Protein AF-A0A3P7ECS1-F1 (afdb_monomer_lite)

Organism: Wuchereria bancrofti (NCBI:txid6293)

InterPro domains:
  IPR002219 Protein kinase C-like, phorbol ester/diacylglycerol-binding domain [PF00130] (41-89)
  IPR002219 Protein kinase C-like, phorbol ester/diacylglycerol-binding domain [PS50081] (1-27)
  IPR002219 Protein kinase C-like, phorbol ester/diacylglycerol-binding domain [PS50081] (40-88)
  IPR002219 Protein kinase C-like, phorbol ester/diacylglycerol-binding domain [SM00109] (41-88)
  IPR046349 C1-like domain superfamily [SSF57889] (3-28)
  IPR046349 C1-like domain superfamily [SSF57889] (37-89)

Sequence (103 aa):
MLTQGYACEVCNFICHDKCKKTVVSFCSGVALQLIKNPVAHTWSEPSHIKRRFCCVCRKKTDDSVAVECEVCEYYVHVDCHDLAVSDCKEAATYVSNLDKTVQ

Structure (mmCIF, N/CA/C/O backbone):
data_AF-A0A3P7ECS1-F1
#
_entry.id   AF-A0A3P7ECS1-F1
#
loop_
_atom_site.group_PDB
_atom_site.id
_atom_site.type_symbol
_atom_site.label_atom_id
_atom_site.label_alt_id
_atom_site.label_comp_id
_atom_site.label_asym_id
_atom_site.label_entity_id
_atom_site.label_seq_id
_atom_site.pdbx_PDB_ins_code
_atom_site.Cartn_x
_atom_site.Cartn_y
_atom_site.Cartn_z
_atom_site.occupancy
_atom_site.B_iso_or_equiv
_atom_site.auth_seq_id
_atom_site.auth_comp_id
_atom_site.auth_asym_id
_atom_site.auth_atom_id
_atom_site.pdbx_PDB_model_num
ATOM 1 N N . MET A 1 1 ? -3.578 -23.800 -18.119 1.00 44.41 1 MET A N 1
ATOM 2 C CA . MET A 1 1 ? -4.142 -23.849 -16.752 1.00 44.41 1 MET A CA 1
ATOM 3 C C . MET A 1 1 ? -3.203 -23.092 -15.825 1.00 44.41 1 MET A C 1
ATOM 5 O O . MET A 1 1 ? -2.221 -23.707 -15.481 1.00 44.41 1 MET A O 1
ATOM 9 N N . LEU A 1 2 ? -3.392 -21.804 -15.510 1.00 48.00 2 LEU A N 1
ATOM 10 C CA . LEU A 1 2 ? -2.535 -21.002 -14.595 1.00 48.00 2 LEU A CA 1
ATOM 11 C C . LEU A 1 2 ? -3.109 -19.565 -14.597 1.00 48.00 2 LEU A C 1
ATOM 13 O O . LEU A 1 2 ? -3.208 -19.004 -15.677 1.00 48.00 2 LEU A O 1
ATOM 17 N N . THR A 1 3 ? -3.530 -18.890 -13.530 1.00 54.12 3 THR A N 1
ATOM 18 C CA . THR A 1 3 ? -3.682 -19.159 -12.093 1.00 54.12 3 THR A CA 1
ATOM 19 C C . THR A 1 3 ? -4.926 -18.370 -11.635 1.00 54.12 3 THR A C 1
ATOM 21 O O . THR A 1 3 ? -5.162 -17.266 -12.121 1.00 54.12 3 THR A O 1
ATOM 24 N N . GLN A 1 4 ? -5.761 -18.919 -10.744 1.00 71.69 4 GLN A N 1
ATOM 25 C CA . GLN A 1 4 ? -6.878 -18.171 -10.143 1.00 71.69 4 GLN A CA 1
ATOM 26 C C . GLN A 1 4 ? -6.301 -17.082 -9.222 1.00 71.69 4 GLN A C 1
ATOM 28 O O . GLN A 1 4 ? -5.892 -17.347 -8.091 1.00 71.69 4 GLN A O 1
ATOM 33 N N . GLY A 1 5 ? -6.166 -15.870 -9.753 1.00 86.00 5 GLY A N 1
ATOM 34 C CA . GLY A 1 5 ? -5.793 -14.676 -9.002 1.00 86.00 5 GLY A CA 1
ATOM 35 C C . GLY A 1 5 ? -7.008 -13.797 -8.725 1.00 86.00 5 GLY A C 1
ATOM 36 O O . GLY A 1 5 ? -8.044 -13.930 -9.372 1.00 86.00 5 GLY A O 1
ATOM 37 N N . TYR A 1 6 ? -6.859 -12.872 -7.783 1.00 89.88 6 TYR A N 1
ATOM 38 C CA . TYR A 1 6 ? -7.795 -11.768 -7.602 1.00 89.88 6 TYR A CA 1
ATOM 39 C C . TYR A 1 6 ? -7.219 -10.516 -8.241 1.00 89.88 6 TYR A C 1
ATOM 41 O O . TYR A 1 6 ? -6.041 -10.212 -8.041 1.00 89.88 6 TYR A O 1
ATOM 49 N N . ALA A 1 7 ? -8.066 -9.782 -8.952 1.00 90.81 7 ALA A N 1
ATOM 50 C CA . ALA A 1 7 ? -7.790 -8.434 -9.414 1.00 90.81 7 ALA A CA 1
ATOM 51 C C . ALA A 1 7 ? -8.767 -7.476 -8.724 1.00 90.81 7 ALA A C 1
ATOM 53 O O . ALA A 1 7 ? -9.969 -7.730 -8.691 1.00 90.81 7 ALA A O 1
ATOM 54 N N . CYS A 1 8 ? -8.257 -6.394 -8.141 1.00 90.81 8 CYS A N 1
ATOM 55 C CA . CYS A 1 8 ? -9.110 -5.323 -7.635 1.00 90.81 8 CYS A CA 1
ATOM 56 C C . CYS A 1 8 ? -9.640 -4.491 -8.809 1.00 90.81 8 CYS A C 1
ATOM 58 O O . CYS A 1 8 ? -8.843 -3.902 -9.529 1.00 90.81 8 CYS A O 1
ATOM 60 N N . GLU A 1 9 ? -10.958 -4.371 -8.957 1.00 89.38 9 GLU A N 1
ATOM 61 C CA . GLU A 1 9 ? -11.591 -3.606 -10.049 1.00 89.38 9 GLU A CA 1
ATOM 62 C C 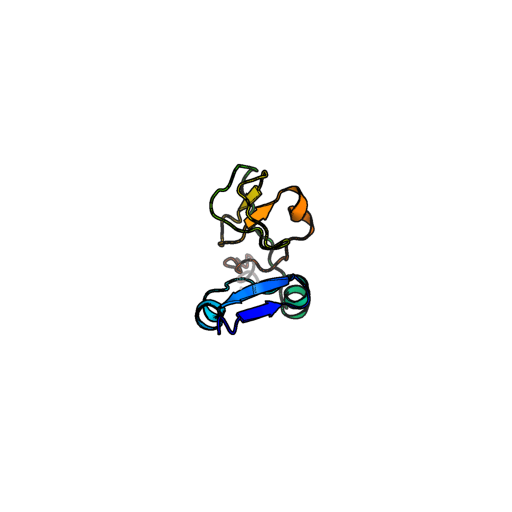. GLU A 1 9 ? -11.336 -2.088 -9.978 1.00 89.38 9 GLU A C 1
ATOM 64 O O . GLU A 1 9 ? -11.556 -1.376 -10.952 1.00 89.38 9 GLU A O 1
ATOM 69 N N . VAL A 1 10 ? -10.851 -1.584 -8.837 1.00 87.00 10 VAL A N 1
ATOM 70 C CA . VAL A 1 10 ? -10.611 -0.149 -8.613 1.00 87.00 10 VAL A CA 1
ATOM 71 C C . VAL A 1 10 ? -9.147 0.224 -8.856 1.00 87.00 10 VAL A C 1
ATOM 73 O O . VAL A 1 10 ? -8.858 1.096 -9.668 1.00 87.00 10 VAL A O 1
ATOM 76 N N . CYS A 1 11 ? -8.202 -0.427 -8.166 1.00 86.50 11 CYS A N 1
ATOM 77 C CA . CYS A 1 11 ? -6.770 -0.111 -8.292 1.00 86.50 11 CYS A CA 1
ATOM 78 C C . CYS A 1 11 ? -5.990 -1.079 -9.192 1.00 86.50 11 CYS A C 1
ATOM 80 O O . CYS A 1 11 ? -4.774 -0.943 -9.310 1.00 86.50 11 CYS A O 1
ATOM 82 N N . ASN A 1 12 ? -6.653 -2.074 -9.794 1.00 87.50 12 ASN A N 1
ATOM 83 C CA . ASN A 1 12 ? -6.042 -3.109 -10.637 1.00 87.50 12 ASN A CA 1
ATOM 84 C C . ASN A 1 12 ? -4.904 -3.892 -9.960 1.00 87.50 12 ASN A C 1
ATOM 86 O O . ASN A 1 12 ? -4.065 -4.492 -10.629 1.00 87.50 12 ASN A O 1
ATOM 90 N N . PHE A 1 13 ? -4.869 -3.917 -8.625 1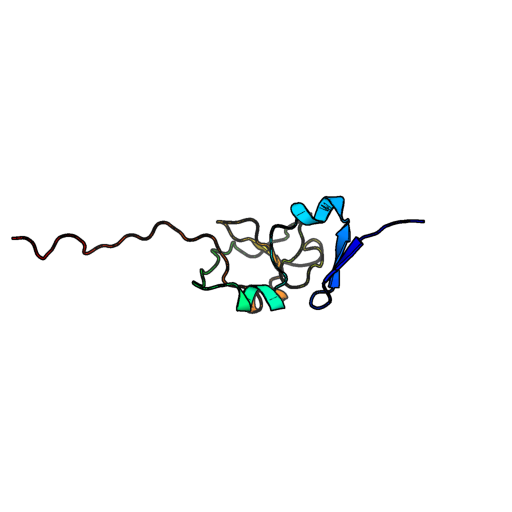.00 88.88 13 PHE A N 1
ATOM 91 C CA . PHE A 1 13 ? -3.923 -4.747 -7.890 1.00 88.88 13 PHE A CA 1
ATOM 92 C C . PHE A 1 13 ? -4.240 -6.227 -8.118 1.00 88.88 13 PHE A C 1
ATOM 94 O O . PHE A 1 13 ? -5.358 -6.668 -7.842 1.00 88.88 13 PHE A O 1
ATOM 101 N N . ILE A 1 14 ? -3.249 -6.981 -8.594 1.00 89.81 14 ILE A N 1
ATOM 102 C CA . ILE A 1 14 ? -3.362 -8.415 -8.868 1.00 89.81 14 ILE A CA 1
ATOM 103 C C . ILE A 1 14 ? -2.576 -9.183 -7.808 1.00 89.81 14 ILE A C 1
ATOM 105 O O . ILE A 1 14 ? -1.395 -8.920 -7.583 1.00 89.81 14 ILE A O 1
ATOM 109 N N . CYS A 1 15 ? -3.209 -10.174 -7.185 1.00 89.50 15 CYS A N 1
ATOM 110 C CA . CYS A 1 15 ? -2.533 -11.102 -6.283 1.00 89.50 15 CYS A CA 1
ATOM 111 C C . CYS A 1 15 ? -2.995 -12.541 -6.511 1.00 89.50 15 CYS A C 1
ATOM 113 O O . CYS A 1 15 ? -4.108 -12.800 -6.966 1.00 89.50 15 CYS A O 1
ATOM 115 N N . HIS A 1 16 ? -2.134 -13.499 -6.175 1.00 91.56 16 HIS A N 1
ATOM 116 C CA . HIS A 1 16 ? -2.542 -14.899 -6.114 1.00 91.56 16 HIS A CA 1
ATOM 117 C C . HIS A 1 16 ? -3.531 -15.111 -4.967 1.00 91.56 16 HIS A C 1
ATOM 119 O O . HIS A 1 16 ? -3.359 -14.508 -3.908 1.00 91.56 16 HIS A O 1
ATOM 125 N N . ASP A 1 17 ? -4.458 -16.056 -5.117 1.00 90.19 17 ASP A N 1
ATOM 126 C CA . ASP A 1 17 ? -5.355 -16.474 -4.032 1.00 90.19 17 ASP A CA 1
ATOM 127 C C . ASP A 1 17 ? -4.584 -16.797 -2.731 1.00 90.19 17 ASP A C 1
ATOM 129 O O . ASP A 1 17 ? -4.810 -16.187 -1.685 1.00 90.19 17 ASP A O 1
ATOM 133 N N . LYS A 1 18 ? -3.516 -17.605 -2.824 1.00 89.69 18 LYS A N 1
ATOM 134 C CA . LYS A 1 18 ? -2.634 -17.930 -1.682 1.00 89.69 18 LYS A CA 1
ATOM 135 C C . LYS A 1 18 ? -1.963 -16.716 -1.015 1.00 89.69 18 LYS A C 1
ATOM 137 O O . LYS A 1 18 ? -1.604 -16.787 0.160 1.00 89.69 18 LYS A O 1
ATOM 142 N N . CYS A 1 19 ? -1.753 -15.630 -1.763 1.00 90.38 19 CYS A N 1
ATOM 143 C CA . CYS A 1 19 ? -1.092 -14.409 -1.295 1.00 90.38 19 CYS A CA 1
ATOM 144 C C . CYS A 1 19 ? -2.095 -13.347 -0.822 1.00 90.38 19 CYS A C 1
ATOM 146 O O . CYS A 1 19 ? -1.680 -12.365 -0.222 1.00 90.38 19 CYS A O 1
ATOM 148 N N . LYS A 1 20 ? -3.406 -13.521 -1.038 1.00 88.31 20 LYS A N 1
ATOM 149 C CA . LYS A 1 20 ? -4.426 -12.525 -0.670 1.00 88.31 20 LYS A CA 1
ATOM 150 C C . LYS A 1 20 ? -4.342 -12.114 0.803 1.00 88.31 20 LYS A C 1
ATOM 152 O O . LYS A 1 20 ? -4.426 -10.934 1.122 1.00 88.31 20 LYS A O 1
ATOM 157 N N . LYS A 1 21 ? -4.102 -13.078 1.698 1.00 88.31 21 LYS A N 1
ATOM 158 C CA . LYS A 1 21 ? -3.956 -12.847 3.147 1.00 88.31 21 LYS A CA 1
ATOM 159 C C . LYS A 1 21 ? -2.697 -12.069 3.554 1.00 88.31 21 LYS A C 1
ATOM 161 O O . LYS A 1 21 ? -2.588 -11.687 4.710 1.00 88.31 21 LYS A O 1
ATOM 166 N N . THR A 1 22 ? -1.735 -11.882 2.647 1.00 88.44 22 THR A N 1
ATOM 167 C CA . THR A 1 22 ? -0.500 -11.125 2.914 1.00 88.44 22 THR A CA 1
ATOM 168 C C . THR A 1 22 ? -0.601 -9.670 2.454 1.00 88.44 22 THR A C 1
ATOM 170 O O . THR A 1 22 ? 0.380 -8.938 2.532 1.00 88.44 22 THR A O 1
ATOM 173 N N . VAL A 1 23 ? -1.749 -9.250 1.916 1.00 87.12 23 VAL A N 1
ATOM 174 C CA . VAL A 1 23 ? -1.993 -7.868 1.495 1.00 87.12 23 VAL A CA 1
ATOM 175 C C . VAL A 1 23 ? -2.353 -7.048 2.730 1.00 87.12 23 VAL A C 1
ATOM 177 O O . VAL A 1 23 ? -3.398 -7.266 3.334 1.00 87.12 23 VAL A O 1
ATOM 180 N N . VAL A 1 24 ? -1.477 -6.118 3.105 1.00 81.94 24 VAL A N 1
ATOM 181 C CA . VAL A 1 24 ? -1.573 -5.368 4.372 1.00 81.94 24 VAL A CA 1
ATOM 182 C C . VAL A 1 24 ? -2.306 -4.029 4.263 1.00 81.94 24 VAL A C 1
ATOM 184 O O . VAL A 1 24 ? -2.593 -3.415 5.281 1.00 81.94 24 VAL A O 1
ATOM 187 N N . SER A 1 25 ? -2.630 -3.571 3.050 1.00 84.81 25 SER A N 1
ATOM 188 C CA . SER A 1 25 ? -3.348 -2.309 2.819 1.00 84.81 25 SER A CA 1
ATOM 189 C C . SER A 1 25 ? -4.555 -2.511 1.912 1.00 84.81 25 SER A C 1
ATOM 191 O O . SER A 1 25 ? -4.454 -3.132 0.849 1.00 84.81 25 SER A O 1
ATOM 193 N N . PHE A 1 26 ? -5.690 -1.930 2.298 1.00 88.62 26 PHE A N 1
ATOM 194 C CA . PHE A 1 26 ? -6.890 -1.903 1.466 1.00 88.62 26 PHE A CA 1
ATOM 195 C C . PHE A 1 26 ? -6.666 -1.081 0.195 1.00 88.62 26 PHE A C 1
ATOM 197 O O . PHE A 1 26 ? -5.816 -0.193 0.141 1.00 88.62 26 PHE A O 1
ATOM 204 N N . CYS A 1 27 ? -7.443 -1.371 -0.851 1.00 90.44 27 CYS A N 1
ATOM 205 C CA . CYS A 1 27 ? -7.520 -0.494 -2.015 1.00 90.44 27 CYS A CA 1
ATOM 206 C C . CYS A 1 27 ? -7.897 0.921 -1.559 1.00 90.44 27 CYS A C 1
ATOM 208 O O . CYS A 1 27 ? -8.872 1.064 -0.825 1.00 90.44 27 CYS A O 1
ATOM 210 N N . SER A 1 28 ? -7.187 1.951 -2.025 1.00 85.81 28 SER A N 1
ATOM 211 C CA . SER A 1 28 ? -7.400 3.338 -1.596 1.00 85.81 28 SER A CA 1
ATOM 212 C C . SER A 1 28 ? -8.845 3.809 -1.804 1.00 85.81 28 SER A C 1
ATOM 214 O O . SER A 1 28 ? -9.392 4.499 -0.952 1.00 85.81 28 SER A O 1
ATOM 216 N N . GLY A 1 29 ? -9.508 3.357 -2.878 1.00 85.44 29 GLY A N 1
ATOM 217 C CA . GLY A 1 29 ? -10.916 3.684 -3.137 1.00 85.44 29 GLY A CA 1
ATOM 218 C C . GLY A 1 29 ? -11.912 3.037 -2.166 1.00 85.44 29 GLY A C 1
ATOM 219 O O . GLY A 1 29 ? -12.987 3.581 -1.950 1.00 85.44 29 GLY A O 1
ATOM 220 N N . VAL A 1 30 ? -11.557 1.903 -1.554 1.00 88.94 30 VAL A N 1
ATOM 221 C CA . VAL A 1 30 ? -12.386 1.230 -0.535 1.00 88.94 30 VAL A CA 1
ATOM 222 C C . VAL A 1 30 ? -12.000 1.692 0.871 1.00 88.94 30 VAL A C 1
ATOM 224 O O . VAL A 1 30 ? -12.869 1.876 1.718 1.00 88.94 30 VAL A O 1
ATOM 227 N N . ALA A 1 31 ? -10.707 1.916 1.118 1.00 90.12 31 ALA A N 1
ATOM 228 C CA . ALA A 1 31 ? -10.161 2.290 2.419 1.00 90.12 31 ALA A CA 1
ATOM 229 C C . ALA A 1 31 ? -10.852 3.533 2.996 1.00 90.12 31 ALA A C 1
ATOM 231 O O . ALA A 1 31 ? -11.245 3.525 4.159 1.00 90.12 31 ALA A O 1
ATOM 232 N N . LEU A 1 32 ? -11.108 4.545 2.159 1.00 86.94 32 LEU A N 1
ATOM 233 C CA . LEU A 1 32 ? -11.790 5.782 2.559 1.00 86.94 32 LEU A CA 1
ATOM 234 C C . LEU A 1 32 ? -13.185 5.558 3.169 1.00 86.94 32 LEU A C 1
ATOM 236 O O . LEU A 1 32 ? -13.616 6.356 3.991 1.00 86.94 32 LEU A O 1
ATOM 240 N N . GLN A 1 33 ? -13.883 4.478 2.805 1.00 89.38 33 GLN A N 1
ATOM 241 C CA . GLN A 1 33 ? -15.205 4.147 3.357 1.00 89.38 33 GLN A CA 1
ATOM 242 C C . GLN A 1 33 ? -15.127 3.327 4.653 1.00 89.38 33 GLN A C 1
ATOM 244 O O . GLN A 1 33 ? -16.106 3.238 5.392 1.00 89.38 33 GLN A O 1
ATOM 249 N N . LEU A 1 34 ? -13.983 2.691 4.914 1.00 89.88 34 LEU A N 1
ATOM 250 C CA . LEU A 1 34 ? -13.779 1.814 6.069 1.00 89.88 34 LEU A CA 1
ATOM 251 C C . LEU A 1 34 ? -13.179 2.553 7.273 1.00 89.88 34 LEU A C 1
ATOM 253 O O . LEU A 1 34 ? -13.310 2.089 8.407 1.00 89.88 34 LEU A O 1
ATOM 257 N N . ILE A 1 35 ? -12.527 3.692 7.042 1.00 89.94 35 ILE A N 1
ATOM 258 C CA . ILE A 1 35 ? -11.853 4.472 8.081 1.00 89.94 35 ILE A CA 1
ATOM 259 C C . ILE A 1 35 ? -12.879 5.275 8.875 1.00 89.94 35 ILE A C 1
ATOM 261 O O . ILE A 1 35 ? -13.544 6.162 8.348 1.00 89.94 35 ILE A O 1
ATOM 265 N N . LYS A 1 36 ? -12.984 4.971 10.171 1.00 89.75 36 LYS A N 1
ATOM 266 C CA . LYS A 1 36 ? -13.843 5.710 11.110 1.00 89.75 36 LYS A CA 1
ATOM 267 C C . LYS A 1 36 ? -13.114 6.858 11.800 1.00 89.75 36 LYS A C 1
ATOM 269 O O . LYS A 1 36 ? -13.726 7.881 12.077 1.00 89.75 36 LYS A O 1
ATOM 274 N N . ASN A 1 37 ? -11.829 6.665 12.084 1.00 90.44 37 ASN A N 1
ATOM 275 C CA . ASN A 1 37 ? -10.970 7.648 12.725 1.00 90.44 37 ASN A CA 1
ATOM 276 C C . ASN A 1 37 ? -9.713 7.827 11.862 1.00 90.44 37 ASN A C 1
ATOM 278 O O . ASN A 1 37 ? -8.859 6.941 11.869 1.00 90.44 37 ASN A O 1
ATOM 282 N N . PRO A 1 38 ? -9.626 8.888 11.045 1.00 92.50 38 PRO A N 1
ATOM 283 C CA . PRO A 1 38 ? -8.475 9.096 10.183 1.00 92.50 38 PRO A CA 1
ATOM 284 C C . PRO A 1 38 ? -7.238 9.450 11.013 1.00 92.50 38 PRO A C 1
ATOM 286 O O . PRO A 1 38 ? -7.249 10.411 11.782 1.00 92.50 38 PRO A O 1
ATOM 289 N N . VAL A 1 39 ? -6.155 8.703 10.815 1.00 93.19 39 VAL A N 1
ATOM 290 C CA . VAL A 1 39 ? -4.868 8.925 11.483 1.00 93.19 39 VAL A CA 1
ATOM 291 C C . VAL A 1 39 ? -3.818 9.226 10.429 1.00 93.19 39 VAL A C 1
ATOM 293 O O . VAL A 1 39 ? -3.592 8.439 9.507 1.00 93.19 39 VAL A O 1
ATOM 296 N N . ALA A 1 40 ? -3.177 10.384 10.560 1.00 93.81 40 ALA A N 1
ATOM 297 C CA . ALA A 1 40 ? -2.114 10.789 9.656 1.00 93.81 40 ALA A CA 1
ATOM 298 C C . ALA A 1 40 ? -0.881 9.886 9.807 1.00 93.81 40 ALA A C 1
ATOM 300 O O . ALA A 1 40 ? -0.536 9.440 10.902 1.00 93.81 40 ALA A O 1
ATOM 301 N N . HIS A 1 41 ? -0.204 9.643 8.690 1.00 95.31 41 HIS A N 1
ATOM 302 C CA . HIS A 1 41 ? 1.095 8.979 8.668 1.00 95.31 41 HIS A CA 1
ATOM 303 C C . HIS A 1 41 ? 2.203 9.946 9.098 1.00 95.31 41 HIS A C 1
ATOM 305 O O . HIS A 1 41 ? 2.126 11.148 8.840 1.00 95.31 41 HIS A O 1
ATOM 311 N N . THR A 1 42 ? 3.253 9.407 9.712 1.00 95.31 42 THR A N 1
ATOM 312 C CA . THR A 1 42 ? 4.486 10.145 10.016 1.00 95.31 42 THR A CA 1
ATOM 313 C C . THR A 1 42 ? 5.484 9.851 8.909 1.00 95.31 42 THR A C 1
ATOM 315 O O . THR A 1 42 ? 6.042 8.761 8.879 1.00 95.31 42 THR A O 1
ATOM 31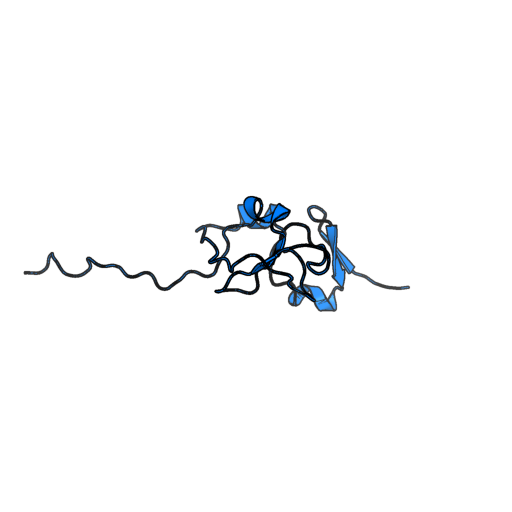8 N N . TRP A 1 43 ? 5.647 10.765 7.958 1.00 96.88 43 TRP A N 1
ATOM 319 C CA . TRP A 1 43 ? 6.454 10.520 6.763 1.00 96.88 43 TRP A CA 1
ATOM 320 C C . TRP A 1 43 ? 7.944 10.762 6.998 1.00 96.88 43 TRP A C 1
ATOM 322 O O . TRP A 1 43 ? 8.318 11.735 7.647 1.00 96.88 43 TRP A O 1
ATOM 332 N N . SER A 1 44 ? 8.769 9.908 6.399 1.00 97.44 44 SER A N 1
ATOM 333 C CA . SER A 1 44 ? 10.207 10.110 6.257 1.00 97.44 44 SER A CA 1
ATOM 334 C C . SER A 1 44 ? 10.525 11.261 5.297 1.00 97.44 44 SER A C 1
ATOM 336 O O . SER A 1 44 ? 9.694 11.676 4.484 1.00 97.44 44 SER A O 1
ATOM 338 N N . GLU A 1 45 ? 11.792 11.674 5.279 1.00 98.06 45 GLU A N 1
ATOM 339 C CA . GLU A 1 45 ? 12.326 12.471 4.173 1.00 98.06 45 GLU A CA 1
ATOM 340 C C . GLU A 1 45 ? 12.242 11.695 2.835 1.00 98.06 45 GLU A C 1
ATOM 342 O O . GLU A 1 45 ? 12.380 10.461 2.822 1.00 98.06 45 GLU A O 1
ATOM 347 N N . PRO A 1 46 ? 12.040 12.383 1.693 1.00 98.06 46 PRO A N 1
ATOM 348 C CA . PRO A 1 46 ? 12.012 11.751 0.375 1.00 98.06 46 PRO A CA 1
ATOM 349 C C . PRO A 1 46 ? 13.327 11.046 0.019 1.00 98.06 46 PRO A C 1
ATOM 351 O O . PRO A 1 46 ? 14.408 11.631 0.087 1.00 98.06 46 PRO A O 1
ATOM 354 N N . SER A 1 47 ? 13.250 9.787 -0.421 1.00 97.69 47 SER A N 1
ATOM 355 C CA . SER A 1 47 ? 14.423 9.000 -0.819 1.00 97.69 47 SER A CA 1
ATOM 356 C C . SER A 1 47 ? 14.098 7.908 -1.849 1.00 97.69 47 SER A C 1
ATOM 358 O O . SER A 1 47 ? 12.947 7.694 -2.235 1.00 97.69 47 SER A O 1
ATOM 360 N N . HIS A 1 48 ? 15.122 7.203 -2.341 1.00 97.19 48 HIS A N 1
ATOM 361 C CA . HIS A 1 48 ? 14.938 6.047 -3.222 1.00 97.19 48 HIS A CA 1
ATOM 362 C C . HIS A 1 48 ? 14.696 4.767 -2.415 1.00 97.19 48 HIS A C 1
ATOM 364 O O . HIS A 1 48 ? 15.638 4.105 -1.972 1.00 97.19 48 HIS A O 1
ATOM 370 N N . ILE A 1 49 ? 13.428 4.380 -2.289 1.00 97.00 49 ILE A N 1
ATOM 371 C CA . ILE A 1 49 ? 13.010 3.182 -1.555 1.00 97.00 49 ILE A CA 1
ATOM 372 C C . ILE A 1 49 ? 12.884 2.009 -2.529 1.00 97.00 49 ILE A C 1
ATOM 374 O O . ILE A 1 49 ? 12.018 2.000 -3.402 1.00 97.00 49 ILE A O 1
ATOM 378 N N . LYS A 1 50 ? 13.736 0.990 -2.379 1.00 95.56 50 LYS A N 1
ATOM 379 C CA . LYS A 1 50 ? 13.758 -0.182 -3.272 1.00 95.56 50 LYS A CA 1
ATOM 380 C C . LYS A 1 50 ? 12.927 -1.344 -2.733 1.00 95.56 50 LYS A C 1
ATOM 382 O O . LYS A 1 50 ? 12.831 -1.549 -1.526 1.00 95.56 50 LYS A O 1
ATOM 387 N N . ARG A 1 51 ? 12.431 -2.194 -3.640 1.00 94.06 51 ARG A N 1
ATOM 388 C CA . ARG A 1 51 ? 11.709 -3.450 -3.349 1.00 94.06 51 ARG A CA 1
ATOM 389 C C . ARG A 1 51 ? 10.424 -3.230 -2.545 1.00 94.06 51 ARG A C 1
ATOM 391 O O . ARG A 1 51 ? 10.040 -4.075 -1.727 1.00 94.06 51 ARG A O 1
ATOM 398 N N . ARG A 1 52 ? 9.761 -2.100 -2.786 1.00 94.56 52 ARG A N 1
ATOM 399 C CA . ARG A 1 52 ? 8.448 -1.758 -2.236 1.00 94.56 52 ARG A CA 1
ATOM 400 C C . ARG A 1 52 ? 7.486 -1.378 -3.358 1.00 94.56 52 ARG A C 1
ATOM 402 O O . ARG A 1 52 ? 7.877 -1.201 -4.513 1.00 94.56 52 ARG A O 1
ATOM 409 N N . PHE A 1 53 ? 6.206 -1.325 -3.012 1.00 92.94 53 PHE A N 1
ATOM 410 C CA . PHE A 1 53 ? 5.134 -0.911 -3.908 1.00 92.94 53 PHE A CA 1
ATOM 411 C C . PHE A 1 53 ? 4.413 0.274 -3.285 1.00 92.94 53 PHE A C 1
ATOM 413 O O . PHE A 1 53 ? 4.103 0.248 -2.098 1.00 92.94 53 PHE A O 1
ATOM 420 N N . CYS A 1 54 ? 4.119 1.281 -4.098 1.00 95.00 54 CYS A N 1
ATOM 421 C CA . CYS A 1 54 ? 3.330 2.427 -3.682 1.00 95.00 54 CYS A CA 1
ATOM 422 C C . CYS A 1 54 ? 1.910 1.968 -3.307 1.00 95.00 54 CYS A C 1
ATOM 424 O O . CYS A 1 54 ? 1.223 1.340 -4.112 1.00 95.00 54 CYS A O 1
ATOM 426 N N . CYS A 1 55 ? 1.445 2.272 -2.097 1.00 93.00 55 CYS A N 1
ATOM 427 C CA . CYS A 1 55 ? 0.126 1.867 -1.601 1.00 93.00 55 CYS A CA 1
ATOM 428 C C . CYS A 1 55 ? -1.035 2.563 -2.330 1.00 93.00 55 CYS A C 1
ATOM 430 O O . CYS A 1 55 ? -2.156 2.055 -2.308 1.00 93.00 55 CYS A O 1
ATOM 432 N N . VAL A 1 56 ? -0.752 3.667 -3.029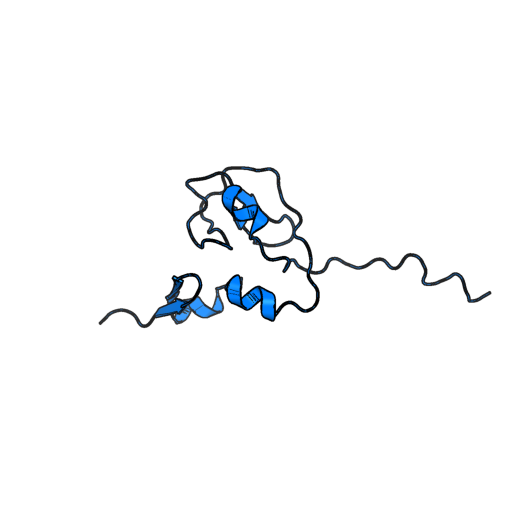 1.00 92.75 56 VAL A N 1
ATOM 433 C CA . VAL A 1 56 ? -1.709 4.386 -3.880 1.00 92.75 56 VAL A CA 1
ATOM 434 C C . VAL A 1 56 ? -1.767 3.757 -5.272 1.00 92.75 56 VAL A C 1
ATOM 436 O O . VAL A 1 56 ? -2.760 3.128 -5.630 1.00 92.75 56 VAL A O 1
ATOM 439 N N . CYS A 1 57 ? -0.694 3.873 -6.062 1.00 92.56 57 CYS A N 1
ATOM 440 C CA . CYS A 1 57 ? -0.715 3.477 -7.475 1.00 92.56 57 CYS A CA 1
ATOM 441 C C . CYS 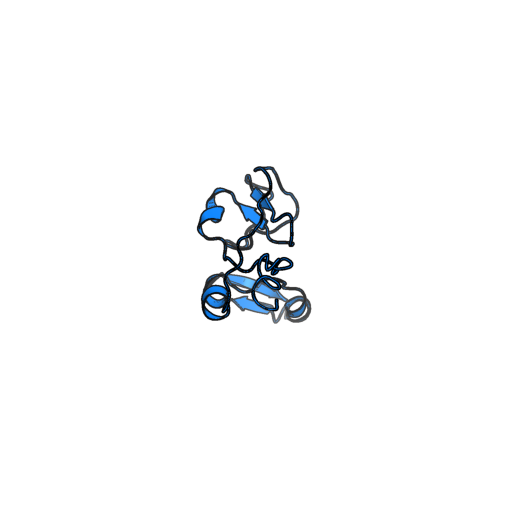A 1 57 ? -0.365 1.999 -7.718 1.00 92.56 57 CYS A C 1
ATOM 443 O O . CYS A 1 57 ? -0.470 1.520 -8.845 1.00 92.56 57 CYS A O 1
ATOM 445 N N . ARG A 1 58 ? 0.083 1.277 -6.680 1.00 91.44 58 ARG A N 1
ATOM 446 C CA . ARG A 1 58 ? 0.460 -0.150 -6.700 1.00 91.44 58 ARG A CA 1
ATOM 447 C C . ARG A 1 58 ? 1.617 -0.509 -7.641 1.00 91.44 58 ARG A C 1
ATOM 449 O O . ARG A 1 58 ? 1.921 -1.688 -7.806 1.00 91.44 58 ARG A O 1
ATOM 456 N N . LYS A 1 59 ? 2.312 0.484 -8.205 1.00 92.50 59 LYS A N 1
ATOM 457 C CA . LYS A 1 59 ? 3.568 0.310 -8.953 1.00 92.50 59 LYS A CA 1
ATOM 458 C C . LYS A 1 59 ? 4.763 0.254 -8.001 1.00 92.50 59 LYS A C 1
ATOM 460 O O . LYS A 1 59 ? 4.669 0.669 -6.846 1.00 92.50 59 LYS A O 1
ATOM 465 N N . LYS A 1 60 ? 5.889 -0.270 -8.488 1.00 95.25 60 LYS A N 1
ATOM 466 C CA . LYS A 1 60 ? 7.140 -0.326 -7.723 1.00 95.25 60 LYS A CA 1
ATOM 467 C C . LYS A 1 60 ? 7.638 1.078 -7.384 1.00 95.25 60 LYS A C 1
ATOM 469 O O . LYS A 1 60 ? 7.491 2.001 -8.182 1.00 95.25 60 LYS A O 1
ATOM 474 N N . THR A 1 61 ? 8.253 1.221 -6.218 1.00 96.69 61 THR A N 1
ATOM 475 C CA . THR A 1 61 ? 8.915 2.464 -5.789 1.00 96.69 61 THR A CA 1
ATOM 476 C C . THR A 1 61 ? 10.325 2.621 -6.358 1.00 96.69 61 THR A C 1
ATOM 478 O O . THR A 1 61 ? 10.902 3.690 -6.248 1.00 96.69 61 THR A O 1
ATOM 481 N N . ASP A 1 62 ? 10.857 1.585 -7.010 1.00 95.94 62 ASP A N 1
ATOM 482 C CA . ASP A 1 62 ? 12.241 1.528 -7.498 1.00 95.94 62 ASP A CA 1
ATOM 483 C C . ASP A 1 62 ? 12.602 2.655 -8.485 1.00 95.94 62 ASP A C 1
ATOM 485 O O . ASP A 1 62 ? 13.748 3.105 -8.504 1.00 95.94 62 ASP A O 1
ATOM 489 N N . ASP A 1 63 ? 11.632 3.110 -9.281 1.00 91.38 63 ASP A N 1
ATOM 490 C CA . ASP A 1 63 ? 11.857 4.003 -10.425 1.00 91.38 63 ASP A CA 1
ATOM 491 C C . ASP A 1 63 ? 11.622 5.491 -10.100 1.00 91.38 63 ASP A C 1
ATOM 493 O O . ASP A 1 63 ? 11.668 6.341 -10.989 1.00 91.38 63 ASP A O 1
ATOM 497 N N . SER A 1 64 ? 11.303 5.843 -8.851 1.00 95.94 64 SER A N 1
ATOM 498 C CA . SER A 1 64 ? 10.955 7.220 -8.468 1.00 95.94 64 SER A CA 1
ATOM 499 C C . SER A 1 64 ? 11.278 7.496 -7.000 1.00 95.94 64 SER A C 1
ATOM 501 O O . SER A 1 64 ? 11.526 6.579 -6.220 1.00 95.94 64 SER A O 1
ATOM 503 N N . VAL A 1 65 ? 11.291 8.770 -6.611 1.00 98.19 65 VAL A N 1
ATOM 504 C CA . VAL A 1 65 ? 11.450 9.148 -5.201 1.00 98.19 65 VAL A CA 1
ATOM 505 C C . VAL A 1 65 ? 10.165 8.804 -4.443 1.00 98.19 65 VAL A C 1
ATOM 507 O O . VAL A 1 65 ? 9.053 8.978 -4.952 1.00 98.19 65 VAL A O 1
ATOM 510 N N . ALA A 1 66 ? 10.319 8.287 -3.231 1.00 98.38 66 ALA A N 1
ATOM 511 C CA . ALA A 1 66 ? 9.235 7.854 -2.367 1.00 98.38 66 ALA A CA 1
ATOM 512 C C . ALA A 1 66 ? 9.475 8.298 -0.920 1.00 98.38 66 ALA A C 1
ATOM 514 O O . ALA A 1 66 ? 10.588 8.659 -0.540 1.00 98.38 66 ALA A O 1
ATOM 515 N N . VAL A 1 67 ? 8.416 8.243 -0.123 1.00 98.31 67 VAL A N 1
ATOM 516 C CA . VAL A 1 67 ? 8.447 8.399 1.333 1.00 98.31 67 VAL A CA 1
ATOM 517 C C . VAL A 1 67 ? 7.849 7.153 1.979 1.00 98.31 67 VAL A C 1
ATOM 519 O O . VAL A 1 67 ? 6.987 6.482 1.393 1.00 98.31 67 VAL A O 1
ATOM 522 N N . GLU A 1 68 ? 8.319 6.831 3.179 1.00 97.12 68 GLU A N 1
ATOM 523 C CA . GLU A 1 68 ? 7.743 5.785 4.021 1.00 97.12 68 GLU A CA 1
ATOM 524 C C . GLU A 1 68 ? 7.137 6.379 5.283 1.00 97.12 68 GLU A C 1
ATOM 526 O O . GLU A 1 68 ? 7.570 7.421 5.768 1.00 97.12 68 GLU A O 1
ATOM 531 N N . CYS A 1 69 ? 6.110 5.721 5.809 1.00 96.69 69 CYS A N 1
ATOM 532 C CA . CYS A 1 69 ? 5.636 6.020 7.146 1.00 96.69 69 CYS A CA 1
ATOM 533 C C . CYS A 1 69 ? 6.606 5.413 8.171 1.00 96.69 69 CYS A C 1
ATOM 535 O O . CYS A 1 69 ? 6.891 4.222 8.139 1.00 96.69 69 CYS A O 1
ATOM 537 N N . GLU A 1 70 ? 7.080 6.200 9.130 1.00 95.00 70 GLU A N 1
ATOM 538 C CA . GLU A 1 70 ? 8.004 5.745 10.178 1.00 95.00 70 GLU A CA 1
ATOM 539 C C . GLU A 1 70 ? 7.315 4.857 11.235 1.00 95.00 70 GLU A C 1
ATOM 541 O O . GLU A 1 70 ? 7.968 4.204 12.047 1.00 95.00 70 GLU A O 1
ATOM 546 N N . VAL A 1 71 ? 5.978 4.810 11.226 1.00 93.62 71 VAL A N 1
ATOM 547 C CA . VAL A 1 71 ? 5.152 4.064 12.193 1.00 93.62 71 VAL A CA 1
ATOM 548 C C . VAL A 1 71 ? 4.643 2.734 11.619 1.00 93.62 71 VAL A C 1
ATOM 550 O O . VAL A 1 71 ? 4.396 1.763 12.351 1.00 93.62 71 VAL A O 1
ATOM 553 N N . CYS A 1 72 ? 4.438 2.665 10.305 1.00 92.56 72 CYS A N 1
ATOM 554 C CA . CYS A 1 72 ? 3.861 1.499 9.644 1.00 92.56 72 CYS A CA 1
ATOM 555 C C . CYS A 1 72 ? 4.471 1.260 8.260 1.00 92.56 72 CYS A C 1
ATOM 557 O O . CYS A 1 72 ? 5.142 2.115 7.708 1.00 92.56 72 CYS A O 1
ATOM 559 N N . GLU A 1 73 ? 4.222 0.095 7.667 1.00 90.38 73 GLU A N 1
ATOM 560 C CA . GLU A 1 73 ? 4.800 -0.290 6.370 1.00 90.38 73 GLU A CA 1
ATOM 561 C C . GLU A 1 73 ? 4.055 0.343 5.173 1.00 90.38 73 GLU A C 1
ATOM 563 O O . GLU A 1 73 ? 3.712 -0.342 4.205 1.00 90.38 73 GLU A O 1
ATOM 568 N N . TYR A 1 74 ? 3.758 1.644 5.248 1.00 94.69 74 TYR A N 1
ATOM 569 C CA . TYR A 1 74 ? 3.081 2.393 4.189 1.00 94.69 74 TYR A CA 1
ATOM 570 C C . TYR A 1 74 ? 4.106 3.150 3.343 1.00 94.69 74 TYR A C 1
ATOM 572 O O . TYR A 1 74 ? 4.886 3.946 3.860 1.00 94.69 74 TYR A O 1
ATOM 580 N N . TYR A 1 75 ? 4.083 2.914 2.031 1.00 96.44 75 TYR A N 1
ATOM 581 C CA . TYR A 1 75 ? 5.033 3.482 1.074 1.00 96.44 75 TYR A CA 1
ATOM 582 C C . TYR A 1 75 ? 4.281 4.219 -0.024 1.00 96.44 75 TYR A C 1
ATOM 584 O O . TYR A 1 75 ? 3.317 3.687 -0.579 1.00 96.44 75 TYR A O 1
ATOM 592 N N . VAL A 1 76 ? 4.735 5.411 -0.394 1.00 96.81 76 VAL A N 1
ATOM 593 C CA . VAL A 1 76 ? 4.132 6.192 -1.482 1.00 96.81 76 VAL A CA 1
ATOM 594 C C . VAL A 1 76 ? 5.205 6.912 -2.271 1.00 96.81 76 VAL A C 1
ATOM 596 O O . VAL A 1 76 ? 6.161 7.433 -1.707 1.00 96.81 76 VAL A O 1
ATOM 599 N N . HIS A 1 77 ? 5.041 6.951 -3.593 1.00 98.12 77 HIS A N 1
ATOM 600 C CA . HIS A 1 77 ? 5.789 7.902 -4.415 1.00 98.12 77 HIS A CA 1
ATOM 601 C C . HIS A 1 77 ? 5.489 9.322 -3.947 1.00 98.12 77 HIS A C 1
ATOM 603 O O . HIS A 1 77 ? 4.359 9.594 -3.544 1.00 98.12 77 HIS A O 1
ATOM 609 N N . VAL A 1 78 ? 6.461 10.224 -4.069 1.00 98.19 78 VAL A N 1
ATOM 610 C CA . VAL A 1 78 ? 6.244 11.651 -3.778 1.00 98.19 78 VAL A CA 1
ATOM 611 C C . VAL A 1 78 ? 5.069 12.192 -4.603 1.00 98.19 78 VAL A C 1
ATOM 613 O O . VAL A 1 78 ? 4.164 12.801 -4.047 1.00 98.19 78 VAL A O 1
ATOM 616 N N . ASP A 1 79 ? 4.983 11.827 -5.885 1.00 97.19 79 ASP A N 1
ATOM 617 C CA . ASP A 1 79 ? 3.873 12.212 -6.775 1.00 97.19 79 ASP A CA 1
ATOM 618 C C . ASP A 1 79 ? 2.509 11.612 -6.379 1.00 97.19 79 ASP A C 1
ATOM 620 O O . ASP A 1 79 ? 1.467 12.009 -6.893 1.00 97.19 79 ASP A O 1
ATOM 624 N N . CYS A 1 80 ? 2.500 10.607 -5.502 1.00 96.38 80 CYS A N 1
ATOM 625 C CA . CYS A 1 80 ? 1.291 9.965 -4.988 1.00 96.38 80 CYS A CA 1
ATOM 626 C C . CYS A 1 80 ? 0.968 10.381 -3.544 1.00 96.38 80 CYS A C 1
ATOM 628 O O . CYS A 1 80 ? 0.012 9.850 -2.980 1.00 96.38 80 CYS A O 1
ATOM 630 N N . HIS A 1 81 ? 1.765 11.260 -2.929 1.00 96.19 81 HIS A N 1
ATOM 631 C CA . HIS A 1 81 ? 1.692 11.567 -1.498 1.00 96.19 81 HIS A CA 1
ATOM 632 C C . HIS A 1 81 ? 0.341 12.167 -1.092 1.00 96.19 81 HIS A C 1
ATOM 634 O O . HIS A 1 81 ? -0.285 11.663 -0.163 1.00 96.19 81 HIS A O 1
ATOM 640 N N . ASP A 1 82 ? -0.179 13.115 -1.876 1.00 94.69 82 ASP A N 1
ATOM 641 C CA . ASP A 1 82 ? -1.484 13.762 -1.647 1.00 94.69 82 ASP A CA 1
ATOM 642 C C . ASP A 1 82 ? -2.687 12.808 -1.767 1.00 94.69 82 ASP A C 1
ATOM 644 O O . ASP A 1 82 ? -3.802 13.133 -1.362 1.00 94.69 82 ASP A O 1
ATOM 648 N N . LEU A 1 83 ? -2.476 11.620 -2.338 1.00 93.38 83 LEU A N 1
ATOM 649 C CA . LEU A 1 83 ? -3.497 10.583 -2.502 1.00 93.38 83 LEU A CA 1
ATOM 650 C C . LEU A 1 83 ? -3.393 9.489 -1.428 1.00 93.38 83 LEU A C 1
ATOM 652 O O . LEU A 1 83 ? -4.155 8.516 -1.464 1.00 93.38 83 LEU A O 1
ATOM 656 N N . ALA A 1 84 ? -2.430 9.597 -0.507 1.00 94.19 84 ALA A N 1
ATOM 657 C CA . ALA A 1 84 ? -2.279 8.652 0.585 1.00 94.19 84 ALA A CA 1
ATOM 658 C C . ALA A 1 84 ? -3.492 8.707 1.519 1.00 94.19 84 ALA A C 1
ATOM 660 O O . ALA A 1 84 ? -4.026 9.765 1.844 1.00 94.19 84 ALA A O 1
ATOM 661 N N . VAL A 1 85 ? -3.929 7.532 1.959 1.00 93.50 85 VAL A N 1
ATOM 662 C CA . VAL A 1 85 ? -5.078 7.403 2.844 1.00 93.50 85 VAL A CA 1
ATOM 663 C C . VAL A 1 85 ? -4.612 7.585 4.291 1.00 93.50 85 VAL A C 1
ATOM 665 O O . VAL A 1 85 ? -3.583 7.039 4.677 1.00 93.50 85 VAL A O 1
ATOM 668 N N . SER A 1 86 ? -5.362 8.339 5.097 1.00 93.62 86 SER A N 1
ATOM 669 C CA . SER A 1 86 ? -5.065 8.567 6.521 1.00 93.62 86 SER A CA 1
ATOM 670 C C . SER A 1 86 ? -5.494 7.378 7.392 1.00 93.62 86 SER A C 1
ATOM 672 O O . SER A 1 86 ? -6.429 7.481 8.185 1.00 93.62 86 SER A O 1
ATOM 674 N N . ASP A 1 87 ? -4.841 6.234 7.207 1.00 92.06 87 ASP A N 1
ATOM 675 C CA . ASP A 1 87 ? -5.100 4.959 7.891 1.00 92.06 87 ASP A CA 1
ATOM 676 C C . ASP A 1 87 ? -3.911 4.470 8.736 1.00 92.06 87 ASP A C 1
ATOM 678 O O . ASP A 1 87 ? -3.731 3.266 8.938 1.00 92.06 87 ASP A O 1
ATOM 682 N N . CYS A 1 88 ? -3.081 5.394 9.229 1.00 93.50 88 CYS A N 1
ATOM 683 C CA . CYS A 1 88 ? -1.953 5.037 10.083 1.00 93.50 88 CYS A CA 1
ATOM 684 C C . CYS A 1 88 ? -2.419 4.375 11.397 1.00 93.50 88 CYS A C 1
ATOM 686 O O . CYS A 1 88 ? -3.585 4.439 11.792 1.00 93.50 88 CYS A O 1
ATOM 688 N N . LYS A 1 89 ? -1.487 3.737 12.113 1.00 89.00 89 LYS A N 1
ATOM 689 C CA . LYS A 1 89 ? -1.761 3.181 13.444 1.00 89.00 89 LYS A CA 1
ATOM 690 C C . LYS A 1 89 ? -2.030 4.318 14.429 1.00 89.00 89 LYS A C 1
ATOM 692 O O . LYS A 1 89 ? -1.259 5.273 14.485 1.00 89.00 89 LYS A O 1
ATOM 697 N N . GLU A 1 90 ? -3.077 4.186 15.241 1.00 79.25 90 GLU A N 1
ATOM 698 C CA . GLU A 1 90 ? -3.331 5.113 16.347 1.00 79.25 90 GLU A CA 1
ATOM 699 C C . GLU A 1 90 ? -2.137 5.115 17.314 1.00 79.25 90 GLU A C 1
ATOM 701 O O . GLU A 1 90 ? -1.726 4.072 17.831 1.00 79.25 90 GLU A O 1
ATOM 706 N N . ALA A 1 91 ? -1.559 6.295 17.541 1.00 71.69 91 ALA A N 1
ATOM 707 C CA . ALA A 1 91 ? -0.574 6.495 18.592 1.00 71.69 91 ALA A CA 1
ATOM 708 C C . ALA A 1 91 ? -1.272 6.555 19.959 1.00 71.69 91 ALA A C 1
ATOM 710 O O . ALA A 1 91 ? -2.458 6.871 20.055 1.00 71.69 91 ALA A O 1
ATOM 711 N N . ALA A 1 92 ? -0.525 6.292 21.033 1.00 69.38 92 ALA A N 1
ATOM 712 C CA . ALA A 1 92 ? -1.035 6.462 22.387 1.00 69.38 92 ALA 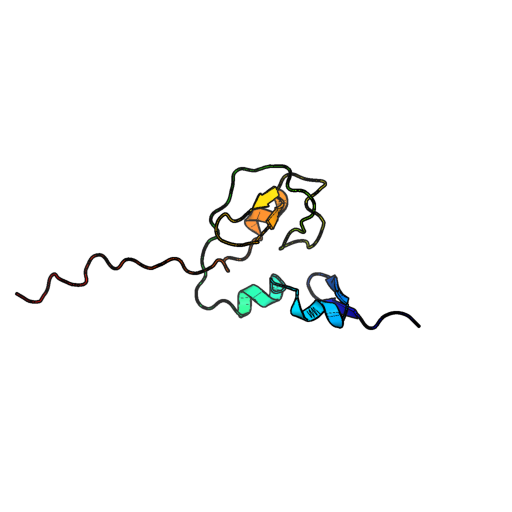A CA 1
ATOM 713 C C . ALA A 1 92 ? -1.529 7.908 22.595 1.00 69.38 92 ALA A C 1
ATOM 715 O O . ALA A 1 92 ? -0.755 8.861 22.514 1.00 69.38 92 ALA A O 1
ATOM 716 N N . THR A 1 93 ? -2.823 8.078 22.867 1.00 69.00 93 THR A N 1
ATOM 717 C CA . THR A 1 93 ? -3.420 9.381 23.174 1.00 69.00 93 THR A CA 1
ATOM 718 C C . THR A 1 93 ? -3.121 9.779 24.616 1.00 69.00 93 THR A C 1
ATOM 720 O O . THR A 1 93 ? -3.573 9.120 25.553 1.00 69.00 93 THR A O 1
ATOM 723 N N . TYR A 1 94 ? -2.392 10.880 24.805 1.00 70.38 94 TYR A N 1
ATOM 724 C CA . TYR A 1 94 ? -2.206 11.518 26.109 1.00 70.38 94 TYR A CA 1
ATOM 725 C C . TYR A 1 94 ? -3.345 12.510 26.381 1.00 70.38 94 TYR A C 1
ATOM 727 O O . TYR A 1 94 ? -3.508 13.487 25.651 1.00 70.38 94 TYR A O 1
ATOM 735 N N . VAL A 1 95 ? -4.126 12.280 27.441 1.00 69.50 95 VAL A N 1
ATOM 736 C CA . VAL A 1 95 ? -5.144 13.230 27.920 1.00 69.50 95 VAL A CA 1
ATOM 737 C C . VAL A 1 95 ? -4.541 14.032 29.069 1.00 69.50 95 VAL A C 1
ATOM 739 O O . VAL A 1 95 ? -4.425 13.540 30.187 1.00 69.50 95 VAL A O 1
ATOM 742 N N . SER A 1 96 ? -4.156 15.280 28.806 1.00 72.19 96 SER A N 1
ATOM 743 C CA . SER A 1 96 ? -3.449 16.137 29.772 1.00 72.19 96 SER A CA 1
ATOM 744 C C . SER A 1 96 ? -4.295 16.627 30.957 1.00 72.19 96 SER A C 1
ATOM 746 O O . SER A 1 96 ? -3.746 17.229 31.876 1.00 72.19 96 SER A O 1
ATOM 748 N N . ASN A 1 97 ? -5.613 16.389 30.957 1.00 64.12 97 ASN A N 1
ATOM 749 C CA . ASN A 1 97 ? -6.562 17.040 31.869 1.00 64.12 97 ASN A CA 1
ATOM 750 C C . ASN A 1 97 ? -7.419 16.084 32.719 1.00 64.12 97 ASN A C 1
ATOM 752 O O . ASN A 1 97 ? -8.506 16.480 33.133 1.00 64.12 97 ASN A O 1
ATOM 756 N N . LEU A 1 98 ? -6.980 14.853 33.010 1.00 58.25 98 LEU A N 1
ATOM 757 C CA . LEU A 1 98 ? -7.822 13.949 33.809 1.00 58.25 98 LEU A CA 1
ATOM 758 C C . LEU A 1 98 ? -7.926 14.293 35.313 1.00 58.25 98 LEU A C 1
ATOM 760 O O . LEU A 1 98 ? -8.811 13.754 35.958 1.00 58.25 98 LEU A O 1
ATOM 764 N N . ASP A 1 99 ? -7.138 15.229 35.861 1.00 55.22 99 ASP A N 1
ATOM 765 C CA . ASP A 1 99 ? -7.154 15.538 37.306 1.00 55.22 99 ASP A CA 1
ATOM 766 C C . ASP A 1 99 ? -7.063 17.045 37.622 1.00 55.22 99 ASP A C 1
ATOM 768 O O . ASP A 1 99 ? -6.079 17.526 38.185 1.00 55.22 99 ASP A O 1
ATOM 772 N N . LYS A 1 100 ? -8.091 17.834 37.277 1.00 55.84 100 LYS A N 1
ATOM 773 C CA . LYS A 1 100 ? -8.251 19.202 37.832 1.00 55.84 100 LYS A CA 1
ATOM 774 C C . LYS A 1 100 ? -9.634 19.501 38.421 1.00 55.84 100 LYS A C 1
ATOM 776 O O . LYS A 1 100 ? -9.967 20.666 38.614 1.00 55.84 100 LYS A O 1
ATOM 781 N N . THR A 1 101 ? -10.456 18.491 38.714 1.00 54.12 101 THR A N 1
ATOM 782 C CA . THR A 1 101 ? -11.814 18.735 39.254 1.00 54.12 101 THR A CA 1
ATOM 783 C C . THR A 1 101 ? -12.236 17.778 40.371 1.00 54.12 101 THR A C 1
ATOM 785 O O . THR A 1 101 ? -13.424 17.557 40.580 1.00 54.12 101 THR A O 1
ATOM 788 N N . VAL A 1 102 ? -11.276 17.240 41.128 1.00 54.62 102 VAL A N 1
ATOM 789 C CA . VAL A 1 102 ? -11.546 16.575 42.413 1.00 54.62 102 VAL A CA 1
ATOM 790 C C . VAL A 1 102 ? -10.597 17.142 43.470 1.00 54.62 102 VAL A C 1
ATOM 792 O O . VAL A 1 102 ? -9.596 16.521 43.813 1.00 54.62 102 VAL A O 1
ATOM 795 N N . GLN A 1 103 ? -10.873 18.363 43.929 1.00 44.91 103 GLN A N 1
ATOM 796 C CA . GLN A 1 103 ? -10.427 18.902 45.220 1.00 44.91 103 GLN A CA 1
ATOM 797 C C . GLN A 1 103 ? -11.287 20.105 45.597 1.00 44.91 103 GLN A C 1
ATOM 799 O O . GLN A 1 103 ? -11.512 20.957 44.709 1.00 44.91 103 GLN A O 1
#

Foldseek 3Di:
DDAPWDADPQLRDIDGPVCPVVDPADALVVVVVVDPDFAAFAKDDWDQDAPDAASHNRHGSNPAIWIAGPQDRHIHGPVCVVSDGRPGDDDDDDDPPPDDPDD

pLDDT: mean 87.08, std 13.01, range [44.41, 98.38]

Radius of gyration: 17.71 Å; chains: 1; bounding box: 30×43×62 Å

Secondary structure (DSSP, 8-state):
----EEE-TTT--EEEGGGGGG--S--HHHHHHH-SS-B---BPPPB---S-B-TTT-SBSTTS-EEEBSSSS-EEEGGGGGG--SBPPPPPPP-TTSSSS--